Protein AF-A0AAV4FNY5-F1 (afdb_monomer)

pLDDT: mean 92.29, std 8.03, range [50.19, 98.0]

Nearest PDB structures (foldseek):
  7n94-assembly2_B  TM=7.978E-01  e=1.968E-02  Homo sapiens
  8uw3-assembly1_A  TM=6.754E-01  e=4.491E-02  Homo sapiens
  7n3y-assembly2_C  TM=6.379E-01  e=1.499E-01  Saccharomyces cerevisiae
  7n3y-assembly1_A  TM=6.254E-01  e=2.337E-01  Saccharomyces cerevisiae

Solvent-accessible surface area (backbone atoms only — not comparable to full-atom values): 6650 Å² total; per-residue (Å²): 129,67,91,32,57,35,93,44,60,80,88,78,80,50,74,69,49,50,52,50,50,54,50,26,58,78,66,48,23,23,43,47,50,13,65,43,87,70,63,73,77,32,58,35,24,33,45,44,84,91,75,77,46,72,41,67,81,73,80,55,72,40,52,48,96,48,65,84,26,63,78,47,44,36,23,36,77,86,54,89,68,95,54,59,53,30,53,72,46,73,44,68,60,82,86,82,79,85,78,76,80,77,76,79,82,80,130

Organism: NCBI:txid1093978

Structure (mmCIF, N/CA/C/O backbone):
data_AF-A0AAV4FNY5-F1
#
_entry.id   AF-A0AAV4FNY5-F1
#
loop_
_atom_site.group_PDB
_atom_site.id
_atom_site.type_symbol
_atom_site.label_atom_id
_atom_site.label_alt_id
_atom_site.label_comp_id
_atom_site.label_asym_id
_atom_site.label_entity_id
_atom_site.label_seq_id
_atom_site.pdbx_PDB_ins_code
_atom_site.Cartn_x
_atom_site.Cartn_y
_atom_site.Cartn_z
_atom_site.occupancy
_atom_site.B_iso_or_equiv
_atom_site.auth_seq_id
_atom_site.auth_comp_id
_atom_site.auth_asym_id
_atom_site.auth_atom_id
_atom_site.pdbx_PDB_model_num
ATOM 1 N N . MET A 1 1 ? 9.393 11.815 10.457 1.00 50.19 1 MET A N 1
ATOM 2 C CA . MET A 1 1 ? 9.262 10.382 10.120 1.00 50.19 1 MET A CA 1
ATOM 3 C C . MET A 1 1 ? 7.854 10.213 9.583 1.00 50.19 1 MET A C 1
ATOM 5 O O . MET A 1 1 ? 6.934 10.592 10.298 1.00 50.19 1 MET A O 1
ATOM 9 N N . ASP A 1 2 ? 7.688 9.784 8.331 1.00 65.12 2 ASP A N 1
ATOM 10 C CA . ASP A 1 2 ? 6.364 9.691 7.701 1.00 65.12 2 ASP A CA 1
ATOM 11 C C . ASP A 1 2 ? 5.532 8.611 8.378 1.00 65.12 2 ASP A C 1
ATOM 13 O O . ASP A 1 2 ? 5.751 7.422 8.174 1.00 65.12 2 ASP A O 1
ATOM 17 N N . ASP A 1 3 ? 4.557 9.014 9.184 1.00 88.69 3 ASP A N 1
ATOM 18 C CA . ASP A 1 3 ? 3.706 8.089 9.933 1.00 88.69 3 ASP A CA 1
ATOM 19 C C . ASP A 1 3 ? 2.615 7.423 9.075 1.00 88.69 3 ASP A C 1
ATOM 21 O O . ASP A 1 3 ? 1.825 6.620 9.581 1.00 88.69 3 ASP A O 1
ATOM 25 N N . VAL A 1 4 ? 2.607 7.717 7.771 1.00 95.69 4 VAL A N 1
ATOM 26 C CA . VAL A 1 4 ? 1.738 7.104 6.759 1.00 95.69 4 VAL A CA 1
ATOM 27 C C . VAL A 1 4 ? 2.432 5.998 5.960 1.00 95.69 4 VAL A C 1
ATOM 29 O O . VAL A 1 4 ? 1.755 5.100 5.452 1.00 95.69 4 VAL A O 1
ATOM 32 N N . VAL A 1 5 ? 3.769 6.002 5.886 1.00 96.00 5 VAL A N 1
ATOM 33 C CA . VAL A 1 5 ? 4.560 5.010 5.143 1.00 96.00 5 VAL A CA 1
ATOM 34 C C . VAL A 1 5 ? 5.253 4.067 6.119 1.00 96.00 5 VAL A C 1
ATOM 36 O O . VAL A 1 5 ? 6.036 4.492 6.961 1.00 96.00 5 VAL A O 1
ATOM 39 N N . GLY A 1 6 ? 4.996 2.767 5.990 1.00 94.88 6 GLY A N 1
ATOM 40 C CA . GLY A 1 6 ? 5.689 1.767 6.800 1.00 94.88 6 GLY A CA 1
ATOM 41 C C . GLY A 1 6 ? 7.145 1.528 6.359 1.00 94.88 6 GLY A C 1
ATOM 42 O O . GLY A 1 6 ? 7.527 1.874 5.236 1.00 94.88 6 GLY A O 1
ATOM 43 N N . PRO A 1 7 ? 7.967 0.895 7.213 1.00 95.06 7 PRO A N 1
ATOM 44 C CA . PRO A 1 7 ? 9.404 0.726 6.979 1.00 95.06 7 PRO A CA 1
ATOM 45 C C . PRO A 1 7 ? 9.750 -0.362 5.947 1.00 95.06 7 PRO A C 1
ATOM 47 O O . PRO A 1 7 ? 10.910 -0.509 5.576 1.00 95.06 7 PRO A O 1
ATOM 50 N N . HIS A 1 8 ? 8.770 -1.131 5.466 1.00 95.56 8 HIS A N 1
ATOM 51 C CA . HIS A 1 8 ? 8.982 -2.309 4.622 1.00 95.56 8 HIS A CA 1
ATOM 52 C C . HIS A 1 8 ? 8.572 -2.097 3.156 1.00 95.56 8 HIS A C 1
ATOM 54 O O . HIS A 1 8 ? 8.268 -3.073 2.465 1.00 95.56 8 HIS A O 1
ATOM 60 N N . GLY A 1 9 ? 8.553 -0.854 2.666 1.00 92.19 9 GLY A N 1
ATOM 61 C CA . GLY A 1 9 ? 8.301 -0.552 1.249 1.00 92.19 9 GLY A CA 1
ATOM 62 C C . GLY A 1 9 ? 9.265 -1.263 0.284 1.00 92.19 9 GLY A C 1
ATOM 63 O O . GLY A 1 9 ? 10.291 -1.811 0.692 1.00 92.19 9 GLY A O 1
ATOM 64 N N . LEU A 1 10 ? 8.921 -1.288 -1.007 1.00 94.25 10 LEU A N 1
ATOM 65 C CA . LEU A 1 10 ? 9.747 -1.889 -2.057 1.00 94.25 10 LEU A CA 1
ATOM 66 C C . LEU A 1 10 ? 10.416 -0.810 -2.920 1.00 94.25 10 LEU A C 1
ATOM 68 O O . LEU A 1 10 ? 9.739 0.074 -3.436 1.00 94.25 10 LEU A O 1
ATOM 72 N N . GLY A 1 11 ? 11.725 -0.943 -3.144 1.00 91.50 11 GLY A N 1
ATOM 73 C CA . GLY A 1 11 ? 12.462 -0.108 -4.095 1.00 91.50 11 GLY A CA 1
ATOM 74 C C . GLY A 1 11 ? 12.577 1.361 -3.681 1.00 91.50 11 GLY A C 1
ATOM 75 O O . GLY A 1 11 ? 12.537 1.701 -2.498 1.00 91.50 11 GLY A O 1
ATOM 76 N N . GLN A 1 12 ? 12.765 2.228 -4.677 1.00 92.00 12 GLN A N 1
ATOM 77 C CA . GLN A 1 12 ? 12.883 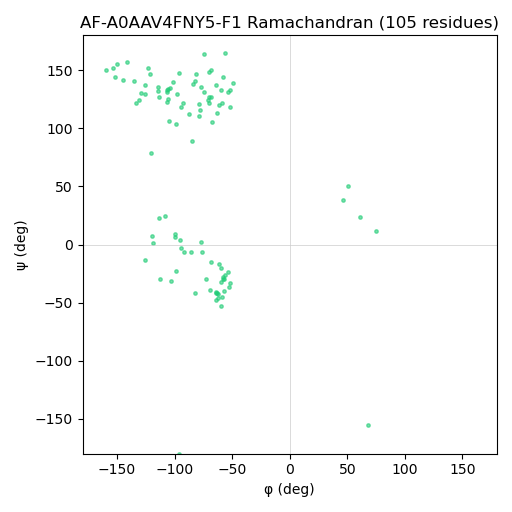3.673 -4.492 1.00 92.00 12 GLN A CA 1
ATOM 78 C C . GLN A 1 12 ? 11.566 4.365 -4.850 1.00 92.00 12 GLN A C 1
ATOM 80 O O . GLN A 1 12 ? 10.908 4.009 -5.828 1.00 92.00 12 GLN A O 1
ATOM 85 N N . LYS A 1 13 ? 11.189 5.373 -4.058 1.00 92.44 13 LYS A N 1
ATOM 86 C CA . LYS A 1 13 ? 10.046 6.234 -4.375 1.00 92.44 13 LYS A CA 1
ATOM 87 C C . LYS A 1 13 ? 10.448 7.182 -5.502 1.00 92.44 13 LYS A C 1
ATOM 89 O O . LYS A 1 13 ? 11.499 7.803 -5.422 1.00 92.44 13 LYS A O 1
ATOM 9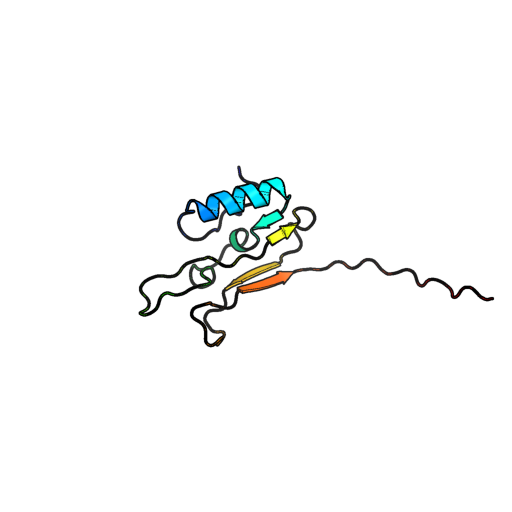4 N N . ASN A 1 14 ? 9.609 7.285 -6.527 1.00 94.56 14 ASN A N 1
ATOM 95 C CA . ASN A 1 14 ? 9.713 8.330 -7.544 1.00 94.56 14 ASN A CA 1
ATOM 96 C C . ASN A 1 14 ? 8.769 9.497 -7.203 1.00 94.56 14 ASN A C 1
ATOM 98 O O . ASN A 1 14 ? 8.003 9.423 -6.244 1.00 94.56 14 ASN A O 1
ATOM 102 N N . GLU A 1 15 ? 8.756 10.525 -8.045 1.00 97.69 15 GLU A N 1
ATOM 103 C CA . GLU A 1 15 ? 7.909 11.720 -7.907 1.00 97.69 15 GLU A CA 1
ATOM 104 C C . GLU A 1 15 ? 6.404 11.397 -7.738 1.00 97.69 15 GLU A C 1
ATOM 106 O O . GLU A 1 15 ? 5.686 12.042 -6.975 1.00 97.69 15 GLU A O 1
ATOM 111 N N . ARG A 1 16 ? 5.894 10.353 -8.414 1.00 96.31 16 ARG A N 1
ATOM 112 C CA . ARG A 1 16 ? 4.499 9.893 -8.242 1.00 96.31 16 ARG A CA 1
ATOM 113 C C . ARG A 1 16 ? 4.283 9.272 -6.863 1.00 96.31 16 ARG A C 1
ATOM 115 O O . ARG A 1 16 ? 3.238 9.487 -6.255 1.00 96.31 16 ARG A O 1
ATOM 122 N N . GLY A 1 17 ? 5.267 8.517 -6.380 1.00 95.62 17 GLY A N 1
ATOM 123 C CA . GLY A 1 17 ? 5.288 7.973 -5.028 1.00 95.62 17 GLY A CA 1
ATOM 124 C C . GLY A 1 17 ? 5.326 9.070 -3.966 1.00 95.62 17 GLY A C 1
ATOM 125 O O . GLY A 1 17 ? 4.589 8.983 -2.992 1.00 95.62 17 GLY A O 1
ATOM 126 N N . GLU A 1 18 ? 6.113 10.126 -4.168 1.00 96.50 18 GLU A N 1
ATOM 127 C CA . GLU A 1 18 ? 6.153 11.291 -3.271 1.00 96.50 18 GLU A CA 1
ATOM 128 C C . GLU A 1 18 ? 4.797 11.999 -3.211 1.00 96.50 18 GLU A C 1
ATOM 130 O O . GLU A 1 18 ? 4.262 12.197 -2.121 1.00 96.50 18 GLU A O 1
ATOM 135 N N . ARG A 1 19 ? 4.159 12.243 -4.364 1.00 97.50 19 ARG A N 1
ATOM 136 C CA . ARG A 1 19 ? 2.789 12.779 -4.408 1.00 97.50 19 ARG A CA 1
ATOM 137 C C . ARG A 1 19 ? 1.776 11.909 -3.668 1.00 97.50 19 ARG A C 1
ATOM 139 O O . ARG A 1 19 ? 0.887 12.443 -3.006 1.00 97.50 19 ARG A O 1
ATOM 146 N N . LEU A 1 20 ? 1.887 10.583 -3.774 1.00 96.75 20 LEU A N 1
ATOM 147 C CA . LEU A 1 20 ? 1.022 9.669 -3.028 1.00 96.75 20 LEU A CA 1
ATOM 148 C C . LEU A 1 20 ? 1.244 9.804 -1.516 1.00 96.75 20 LEU A C 1
ATOM 150 O O . LEU A 1 20 ? 0.272 9.800 -0.765 1.00 96.75 20 LEU A O 1
ATOM 154 N N . VAL A 1 21 ? 2.494 9.949 -1.068 1.00 96.81 21 VAL A N 1
ATOM 155 C CA . VAL A 1 21 ? 2.820 10.161 0.351 1.00 96.81 21 VAL A CA 1
ATOM 156 C C . VAL A 1 21 ? 2.255 11.488 0.847 1.00 96.81 21 VAL A C 1
ATOM 158 O O . VAL A 1 21 ? 1.574 11.496 1.869 1.00 96.81 21 VAL A O 1
ATOM 161 N N . GLU A 1 22 ? 2.448 12.582 0.109 1.00 97.50 22 GLU A N 1
ATOM 162 C CA . GLU A 1 22 ? 1.871 13.884 0.461 1.00 97.50 22 GLU A CA 1
ATOM 163 C C . GLU A 1 22 ? 0.343 13.831 0.546 1.00 97.50 22 GLU A C 1
ATOM 165 O O . GLU A 1 22 ? -0.263 14.348 1.487 1.00 97.50 22 GLU A O 1
ATOM 170 N N . TRP A 1 23 ? -0.304 13.187 -0.429 1.00 97.75 23 TRP A N 1
ATOM 171 C CA . TRP A 1 23 ? -1.750 12.997 -0.408 1.00 97.75 23 TRP A CA 1
ATOM 172 C C . TRP A 1 23 ? -2.180 12.156 0.800 1.00 97.75 23 TRP A C 1
ATOM 174 O O . TRP A 1 23 ? -3.152 12.506 1.470 1.00 97.75 23 TRP A O 1
ATOM 184 N N . ALA A 1 24 ? -1.446 11.088 1.118 1.00 97.69 24 ALA A N 1
ATOM 185 C CA . ALA A 1 24 ? -1.742 10.210 2.244 1.00 97.69 24 ALA A CA 1
ATOM 186 C C . ALA A 1 24 ? -1.620 10.929 3.596 1.00 97.69 24 ALA A C 1
ATOM 188 O O . ALA A 1 24 ? -2.493 10.768 4.450 1.00 97.69 24 ALA A O 1
ATOM 189 N N . GLN A 1 25 ? -0.591 11.767 3.758 1.00 97.19 25 GLN A N 1
ATOM 190 C CA . GLN A 1 25 ? -0.426 12.649 4.915 1.00 97.19 25 GLN A CA 1
ATOM 191 C C . GLN A 1 25 ? -1.614 13.608 5.040 1.00 97.19 25 GLN A C 1
ATOM 193 O O . GLN A 1 25 ? -2.275 13.624 6.072 1.00 97.19 25 GLN A O 1
ATOM 198 N N . ARG A 1 26 ? -1.947 14.348 3.971 1.00 97.50 26 ARG A N 1
ATOM 199 C CA . ARG A 1 26 ? -3.054 15.326 3.978 1.00 97.50 26 ARG A CA 1
ATOM 200 C C . ARG A 1 26 ? -4.415 14.696 4.288 1.00 97.50 26 ARG A C 1
ATOM 202 O O . ARG A 1 26 ? -5.268 15.358 4.869 1.00 97.50 26 ARG A O 1
ATOM 209 N N . ASN A 1 27 ? -4.629 13.443 3.891 1.00 97.81 27 ASN A N 1
ATOM 210 C CA . ASN A 1 27 ? -5.904 12.739 4.061 1.00 97.81 27 ASN A CA 1
ATOM 211 C C . ASN A 1 27 ? -5.928 11.791 5.270 1.00 97.81 27 ASN A C 1
ATOM 213 O O . ASN A 1 27 ? -6.900 11.054 5.441 1.00 97.81 27 ASN A O 1
ATOM 217 N N . GLU A 1 28 ? -4.884 11.788 6.105 1.00 97.56 28 GLU A N 1
ATOM 218 C CA . GLU A 1 28 ? -4.773 10.918 7.280 1.00 97.56 28 GLU A CA 1
ATOM 219 C C . GLU A 1 28 ? -5.053 9.437 6.944 1.00 97.56 28 GLU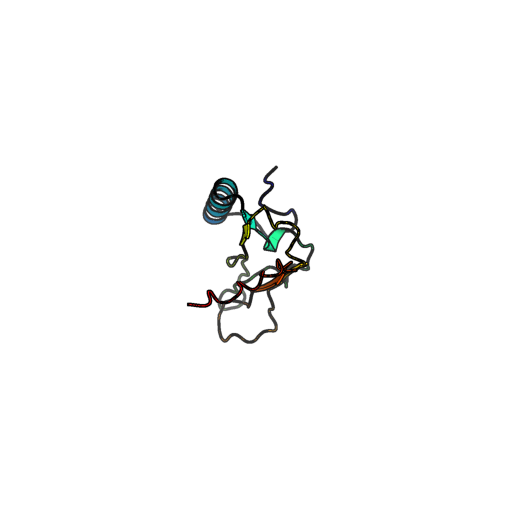 A C 1
ATOM 221 O O . GLU A 1 28 ? -5.855 8.754 7.597 1.00 97.56 28 GLU A O 1
ATOM 226 N N . VAL A 1 29 ? -4.388 8.918 5.907 1.00 98.00 29 VAL A N 1
ATOM 227 C CA . VAL A 1 29 ? -4.412 7.497 5.527 1.00 98.00 29 VAL A CA 1
ATOM 228 C C . VAL A 1 29 ? -3.004 6.910 5.542 1.00 98.00 29 VAL A C 1
ATOM 230 O O . VAL A 1 29 ? -2.034 7.582 5.226 1.00 98.00 29 VAL A O 1
ATOM 233 N N . ILE A 1 30 ? -2.884 5.633 5.890 1.00 97.81 30 ILE A N 1
ATOM 234 C CA . ILE A 1 30 ? -1.636 4.875 5.822 1.00 97.81 30 ILE A CA 1
ATOM 235 C C . ILE A 1 30 ? -1.566 4.075 4.518 1.00 97.81 30 ILE A C 1
ATOM 237 O O . ILE A 1 30 ? -2.580 3.556 4.043 1.00 97.81 30 ILE A O 1
ATOM 241 N N . ILE A 1 31 ? -0.357 3.902 3.984 1.00 97.50 31 ILE A N 1
ATOM 242 C CA . ILE A 1 31 ? -0.059 3.006 2.862 1.00 97.50 31 ILE A CA 1
ATOM 243 C C . ILE A 1 31 ? 0.174 1.600 3.424 1.00 97.50 31 ILE A C 1
ATOM 245 O O . ILE A 1 31 ? 1.298 1.240 3.780 1.00 97.50 31 ILE A O 1
ATOM 249 N N . ALA A 1 32 ? -0.894 0.806 3.548 1.00 97.44 32 ALA A N 1
ATOM 250 C CA . ALA A 1 32 ? -0.896 -0.458 4.294 1.00 97.44 32 ALA A CA 1
ATOM 251 C C . ALA A 1 32 ? 0.139 -1.476 3.782 1.00 97.44 32 ALA A C 1
ATOM 253 O O . ALA A 1 32 ? 0.671 -2.261 4.565 1.00 97.44 32 ALA A O 1
ATOM 254 N N . ASN A 1 33 ? 0.461 -1.436 2.487 1.00 96.19 33 ASN A N 1
ATOM 255 C CA . ASN A 1 33 ? 1.435 -2.318 1.839 1.00 96.19 33 ASN A CA 1
ATOM 256 C C . ASN A 1 33 ? 2.831 -2.268 2.479 1.00 96.19 33 ASN A C 1
ATOM 258 O O . ASN A 1 33 ? 3.548 -3.264 2.458 1.00 96.19 33 ASN A O 1
ATOM 262 N N . ASN A 1 34 ? 3.215 -1.130 3.061 1.00 95.62 34 ASN A N 1
ATOM 263 C CA . ASN A 1 34 ? 4.587 -0.901 3.514 1.00 95.62 34 ASN A CA 1
ATOM 264 C C . ASN A 1 34 ? 4.787 -1.247 4.999 1.00 95.62 34 ASN A C 1
ATOM 266 O O . ASN A 1 34 ? 5.903 -1.151 5.505 1.00 95.62 34 ASN A O 1
ATOM 270 N N . TRP A 1 35 ? 3.725 -1.636 5.712 1.00 96.62 35 TRP A N 1
ATOM 271 C CA . TRP A 1 35 ? 3.753 -1.890 7.160 1.00 96.62 35 TRP A CA 1
ATOM 272 C C . TRP A 1 35 ? 4.039 -3.343 7.541 1.00 96.62 35 TRP A C 1
ATOM 274 O O . TRP A 1 35 ? 4.223 -3.630 8.719 1.00 96.62 35 TRP A O 1
ATOM 284 N N . PHE A 1 36 ? 4.103 -4.253 6.568 1.00 96.38 36 PHE A N 1
ATOM 285 C CA . PHE A 1 36 ? 4.335 -5.673 6.814 1.00 96.38 36 PHE A CA 1
ATOM 286 C C . PHE A 1 36 ? 5.684 -6.107 6.251 1.00 96.38 36 PHE A C 1
ATOM 288 O O . PHE A 1 36 ? 5.968 -5.922 5.065 1.00 96.38 36 PHE A O 1
ATOM 295 N N . GLU A 1 37 ? 6.503 -6.732 7.091 1.00 96.88 37 GLU A N 1
ATOM 296 C CA . GLU A 1 37 ? 7.720 -7.384 6.632 1.00 96.88 37 GLU A CA 1
ATOM 297 C C . GLU A 1 37 ? 7.370 -8.632 5.820 1.00 96.88 37 GLU A C 1
ATOM 299 O O . GLU A 1 37 ? 6.664 -9.530 6.282 1.00 96.88 37 GLU A O 1
ATOM 304 N N . GLN A 1 38 ? 7.821 -8.661 4.566 1.00 96.06 38 GLN A N 1
ATOM 305 C CA . GLN A 1 38 ? 7.498 -9.713 3.609 1.00 96.06 38 GLN A CA 1
ATOM 306 C C . GLN A 1 38 ? 8.634 -9.903 2.603 1.00 96.06 38 GLN A C 1
ATOM 308 O O . GLN A 1 38 ? 9.355 -8.943 2.303 1.00 96.06 38 GLN A O 1
ATOM 313 N N . PRO A 1 39 ? 8.749 -11.099 1.998 1.00 95.88 39 PRO A N 1
ATOM 314 C CA . PRO A 1 39 ? 9.650 -11.314 0.876 1.00 95.88 39 PRO A CA 1
ATOM 315 C C . PRO A 1 39 ? 9.326 -10.367 -0.295 1.00 95.88 39 PRO A C 1
ATOM 317 O O . PRO A 1 39 ? 8.144 -10.152 -0.580 1.00 95.88 39 PRO A O 1
ATOM 320 N N . PRO A 1 4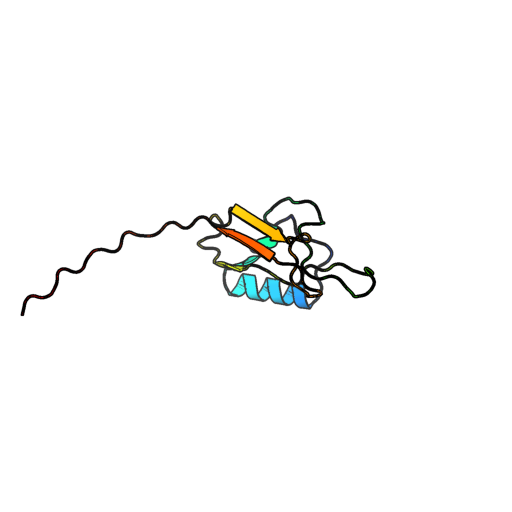0 ? 10.327 -9.870 -1.051 1.00 94.00 40 PRO A N 1
ATOM 321 C CA . PRO A 1 40 ? 10.107 -8.961 -2.182 1.00 94.00 40 PRO A CA 1
ATOM 322 C C . PRO A 1 40 ? 9.078 -9.462 -3.201 1.00 94.00 40 PRO A C 1
ATOM 324 O O . PRO A 1 40 ? 8.311 -8.673 -3.747 1.00 94.00 40 PRO A O 1
ATOM 327 N N . ARG A 1 41 ? 8.993 -10.787 -3.404 1.00 93.75 41 ARG A N 1
ATOM 328 C CA . ARG A 1 41 ? 8.020 -11.405 -4.318 1.00 93.75 41 ARG A CA 1
ATOM 329 C C . ARG A 1 41 ? 6.551 -11.132 -3.972 1.00 93.75 41 ARG A C 1
ATOM 331 O O . ARG A 1 41 ? 5.703 -11.312 -4.826 1.00 93.75 41 ARG A O 1
ATOM 338 N N . MET A 1 42 ? 6.254 -10.749 -2.733 1.00 96.81 42 MET A N 1
ATOM 339 C CA . MET A 1 42 ? 4.899 -10.455 -2.257 1.00 96.81 42 MET A CA 1
ATOM 340 C C . MET A 1 42 ? 4.598 -8.950 -2.217 1.00 96.81 42 MET A C 1
ATOM 342 O O . MET A 1 42 ? 3.572 -8.560 -1.670 1.00 96.81 42 MET A O 1
ATOM 346 N N . LYS A 1 43 ? 5.470 -8.093 -2.763 1.00 96.56 43 LYS A N 1
ATOM 347 C CA . LYS A 1 43 ? 5.317 -6.630 -2.678 1.00 96.56 43 LYS A CA 1
ATOM 348 C C . LYS A 1 43 ? 5.027 -5.944 -4.012 1.00 96.56 43 LYS A C 1
ATOM 350 O O . LYS A 1 43 ? 4.385 -4.897 -4.002 1.00 96.56 43 LYS A O 1
ATOM 355 N N . TRP A 1 44 ? 5.501 -6.492 -5.129 1.00 95.88 44 TRP A N 1
ATOM 356 C CA . TRP A 1 44 ? 5.269 -5.921 -6.458 1.00 95.88 44 TRP A CA 1
ATOM 357 C C . TRP A 1 44 ? 3.897 -6.331 -6.992 1.00 95.88 44 TRP A C 1
ATOM 359 O O . TRP A 1 44 ? 3.466 -7.465 -6.806 1.00 95.88 44 TRP A O 1
ATOM 369 N N . THR A 1 45 ? 3.221 -5.396 -7.647 1.00 96.50 45 THR A N 1
ATOM 370 C CA . THR A 1 45 ? 1.853 -5.553 -8.160 1.00 96.50 45 THR A CA 1
ATOM 371 C C . THR A 1 45 ? 1.791 -5.413 -9.675 1.00 96.50 45 THR A C 1
ATOM 373 O O . THR A 1 45 ? 0.723 -5.522 -10.253 1.00 96.50 45 THR A O 1
ATOM 376 N N . TRP A 1 46 ? 2.931 -5.197 -10.328 1.00 95.44 46 TRP A N 1
ATOM 377 C CA . TRP A 1 46 ? 3.027 -5.080 -11.775 1.00 95.44 46 TRP A CA 1
ATOM 378 C C . TRP A 1 46 ? 4.337 -5.672 -12.281 1.00 95.44 46 TRP A C 1
ATOM 380 O O . TRP A 1 46 ? 5.387 -5.509 -11.642 1.00 95.44 46 TRP A O 1
ATOM 390 N N . LYS A 1 47 ? 4.276 -6.346 -13.430 1.00 92.81 47 LYS A N 1
ATOM 391 C CA . LYS A 1 47 ? 5.412 -6.968 -14.111 1.00 92.81 47 LYS A CA 1
ATOM 392 C C . LYS A 1 47 ? 5.487 -6.467 -15.551 1.00 92.81 47 LYS A C 1
ATOM 394 O O . LYS A 1 47 ? 4.515 -6.576 -16.289 1.00 92.81 47 LYS A O 1
ATOM 399 N N . SER A 1 48 ? 6.656 -5.999 -15.986 1.00 91.75 48 SER A N 1
ATOM 400 C CA . SER A 1 48 ? 6.820 -5.606 -17.387 1.00 91.75 48 SER A CA 1
ATOM 401 C C . SER A 1 48 ? 6.774 -6.819 -18.324 1.00 91.75 48 SER A C 1
ATOM 403 O O . SER A 1 48 ? 7.253 -7.903 -17.955 1.00 91.75 48 SER A O 1
ATOM 405 N N . PRO A 1 49 ? 6.309 -6.641 -19.574 1.00 86.19 49 PRO A N 1
ATOM 406 C CA . PRO A 1 49 ? 6.508 -7.631 -20.626 1.00 86.19 49 PRO A CA 1
ATOM 407 C C . PRO A 1 49 ? 7.984 -8.055 -20.700 1.00 86.19 49 PRO A C 1
ATOM 409 O O . PRO A 1 49 ? 8.884 -7.232 -20.520 1.00 86.19 49 PRO A O 1
ATOM 412 N N . GLY A 1 50 ? 8.241 -9.351 -20.893 1.00 83.81 50 GLY A N 1
ATOM 413 C CA . GLY A 1 50 ? 9.606 -9.892 -20.959 1.00 83.81 50 GLY A CA 1
ATOM 414 C C . GLY A 1 50 ? 10.358 -10.013 -19.621 1.00 83.81 50 GLY A C 1
ATOM 415 O O . GLY A 1 50 ? 11.554 -10.264 -19.641 1.00 83.81 50 GLY A O 1
ATOM 416 N N . ASP A 1 51 ? 9.690 -9.851 -18.468 1.00 74.69 51 ASP A N 1
ATOM 417 C CA . ASP A 1 51 ? 10.270 -10.004 -17.109 1.00 74.69 51 ASP A CA 1
ATOM 418 C C . ASP A 1 51 ? 11.427 -9.043 -16.769 1.00 74.69 51 ASP A C 1
ATOM 420 O O . ASP A 1 51 ? 12.230 -9.314 -15.880 1.00 74.69 51 ASP A O 1
ATOM 424 N N . GLY A 1 52 ? 11.505 -7.897 -17.451 1.00 82.56 52 GLY A N 1
ATOM 425 C CA . GLY A 1 52 ? 12.570 -6.911 -17.235 1.00 82.56 52 GLY A CA 1
ATOM 426 C C . GLY A 1 52 ? 12.462 -6.124 -15.923 1.00 82.56 52 GLY A C 1
ATOM 427 O O . GLY A 1 52 ? 13.476 -5.700 -15.373 1.00 82.56 52 GLY A O 1
ATOM 428 N N . SER A 1 53 ? 11.251 -5.905 -15.400 1.00 90.06 53 SER A N 1
ATOM 429 C 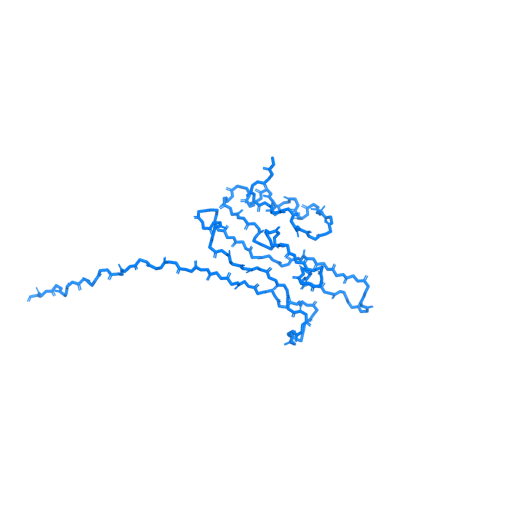CA . SER A 1 53 ? 11.042 -5.110 -14.184 1.00 90.06 53 SER A CA 1
ATOM 430 C C . SER A 1 53 ? 9.778 -5.504 -13.424 1.00 90.06 53 SER A C 1
ATOM 432 O O . SER A 1 53 ? 8.801 -5.995 -13.994 1.00 90.06 53 SER A O 1
ATOM 434 N N . ARG A 1 54 ? 9.810 -5.288 -12.105 1.00 93.56 54 ARG A N 1
ATOM 435 C CA . ARG A 1 54 ? 8.698 -5.543 -11.186 1.00 93.56 54 ARG A CA 1
ATOM 436 C C . ARG A 1 54 ? 8.534 -4.345 -10.269 1.00 93.56 54 ARG A C 1
ATOM 438 O O . ARG A 1 54 ? 9.471 -3.994 -9.555 1.00 93.56 54 ARG A O 1
ATOM 445 N N . ASN A 1 55 ? 7.352 -3.743 -10.284 1.00 94.12 55 ASN A N 1
ATOM 446 C CA . ASN A 1 55 ? 7.079 -2.494 -9.579 1.00 94.12 55 ASN A CA 1
ATOM 447 C C . ASN A 1 55 ? 5.916 -2.661 -8.600 1.00 94.12 55 ASN A C 1
ATOM 449 O O . ASN A 1 55 ? 5.024 -3.487 -8.793 1.00 94.12 55 ASN A O 1
ATOM 453 N N . GLN A 1 56 ? 5.926 -1.861 -7.538 1.00 95.75 56 GLN A N 1
ATOM 454 C CA . GLN A 1 56 ? 4.791 -1.706 -6.635 1.00 95.75 56 GLN A CA 1
ATOM 455 C C . GLN A 1 56 ? 4.049 -0.427 -7.029 1.00 95.75 56 GLN A C 1
ATOM 457 O O . GLN A 1 56 ? 4.544 0.668 -6.768 1.00 95.75 56 GLN A O 1
ATOM 462 N N . ILE A 1 57 ? 2.907 -0.571 -7.703 1.00 95.69 57 ILE A N 1
ATOM 463 C CA . ILE A 1 57 ? 2.126 0.570 -8.216 1.00 95.69 57 ILE A CA 1
ATOM 464 C C . ILE A 1 57 ? 0.665 0.559 -7.762 1.00 95.69 57 ILE A C 1
ATOM 466 O O . ILE A 1 57 ? 0.003 1.589 -7.835 1.00 95.69 57 ILE A O 1
ATOM 470 N N . ASP A 1 58 ? 0.197 -0.563 -7.219 1.00 96.38 58 ASP A N 1
ATOM 471 C CA . ASP A 1 58 ? -1.124 -0.705 -6.622 1.00 96.38 58 ASP A CA 1
ATOM 472 C C . ASP A 1 58 ? -0.991 -0.712 -5.095 1.00 96.38 58 ASP A C 1
ATOM 474 O O . ASP A 1 58 ? -0.120 -1.380 -4.523 1.00 96.38 58 ASP A O 1
ATOM 478 N N . PHE A 1 59 ? -1.859 0.036 -4.412 1.00 97.00 59 PHE A N 1
ATOM 479 C CA . PHE A 1 59 ? -1.769 0.252 -2.969 1.00 97.00 59 PHE A CA 1
ATOM 480 C C . PHE A 1 59 ? -3.127 0.108 -2.289 1.00 97.00 59 PHE A C 1
ATOM 482 O O . PHE A 1 59 ? -4.142 0.596 -2.778 1.00 97.00 59 PHE A O 1
ATOM 489 N N . ILE A 1 60 ? -3.130 -0.507 -1.106 1.00 98.00 60 ILE A N 1
ATOM 490 C CA . ILE A 1 60 ? -4.263 -0.473 -0.183 1.00 98.00 60 ILE A CA 1
ATOM 491 C C . ILE A 1 60 ? -4.024 0.670 0.800 1.00 98.00 60 ILE A C 1
ATOM 493 O O . ILE A 1 60 ? -3.055 0.656 1.565 1.00 98.00 60 ILE A O 1
ATOM 497 N N . LEU A 1 61 ? -4.922 1.653 0.790 1.00 97.94 61 LEU A N 1
ATOM 498 C CA . LEU A 1 61 ? -4.872 2.813 1.676 1.00 97.94 61 LEU A CA 1
ATOM 499 C C . LEU A 1 61 ? -5.932 2.676 2.766 1.00 97.94 61 LEU A C 1
ATOM 501 O O . LEU A 1 61 ? -7.078 2.321 2.495 1.00 97.94 61 LEU A O 1
ATOM 505 N N . ILE A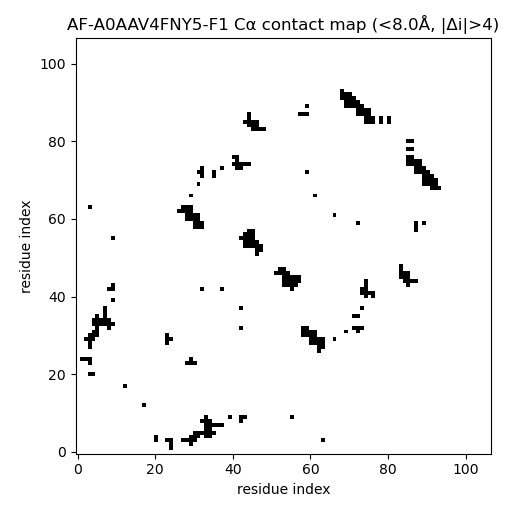 1 62 ? -5.547 2.932 4.014 1.00 97.06 62 ILE A N 1
ATOM 506 C CA . ILE A 1 62 ? -6.418 2.738 5.178 1.00 97.06 62 ILE A CA 1
ATOM 507 C C . ILE A 1 62 ? -6.408 4.004 6.012 1.00 97.06 62 ILE A C 1
ATOM 509 O O . ILE A 1 62 ? -5.344 4.493 6.364 1.00 97.06 62 ILE A O 1
ATOM 513 N N . SER A 1 63 ? -7.582 4.517 6.383 1.00 96.75 63 SER A N 1
ATOM 514 C CA . SER A 1 63 ? -7.661 5.648 7.314 1.00 96.75 63 SER A CA 1
ATOM 515 C C . SER A 1 63 ? -6.846 5.367 8.574 1.00 96.75 63 SER A C 1
ATOM 517 O O . SER A 1 63 ? -6.974 4.306 9.189 1.00 96.75 63 SER A O 1
ATOM 519 N N . LYS A 1 64 ? -6.035 6.338 8.985 1.00 96.00 64 LYS A N 1
ATOM 520 C CA . LYS A 1 64 ? -5.123 6.251 10.126 1.00 96.00 64 LYS A CA 1
ATOM 521 C C . LYS A 1 64 ? -5.843 5.922 11.430 1.00 96.00 64 LYS A C 1
ATOM 523 O O . LYS A 1 64 ? -5.291 5.206 12.263 1.00 96.00 64 LYS A O 1
ATOM 528 N N . ARG A 1 65 ? -7.122 6.306 11.560 1.00 95.19 65 ARG A N 1
ATOM 529 C CA . ARG A 1 65 ? -8.002 5.887 12.672 1.00 95.19 65 ARG A CA 1
ATOM 530 C C . ARG A 1 65 ? -8.113 4.362 12.817 1.00 95.19 65 ARG A C 1
ATOM 532 O O . ARG A 1 65 ? -8.372 3.855 13.901 1.00 95.19 65 ARG A O 1
ATOM 539 N N . PHE A 1 66 ? -7.906 3.627 11.726 1.00 95.50 66 PHE A N 1
ATOM 540 C CA . PHE A 1 66 ? -7.943 2.169 11.648 1.00 95.50 66 PHE A CA 1
ATOM 541 C C . PHE A 1 66 ? -6.573 1.559 11.336 1.00 95.50 66 PHE A C 1
ATOM 543 O O . PHE A 1 66 ? -6.512 0.422 10.877 1.00 95.50 66 PHE A O 1
ATOM 550 N N . ARG A 1 67 ? -5.463 2.256 11.614 1.00 94.50 67 ARG A N 1
ATOM 551 C CA . ARG A 1 67 ? -4.099 1.772 11.319 1.00 94.50 67 ARG A CA 1
ATOM 552 C C . ARG A 1 67 ? -3.760 0.387 11.891 1.00 94.50 67 ARG A C 1
ATOM 554 O O . ARG A 1 67 ? -2.913 -0.301 11.346 1.00 94.50 67 ARG A O 1
ATOM 561 N N . ASN A 1 68 ? -4.456 -0.038 12.949 1.00 94.50 68 ASN A N 1
ATOM 562 C CA . ASN A 1 68 ? -4.280 -1.344 13.605 1.00 94.50 68 ASN A CA 1
ATOM 563 C C . ASN A 1 68 ? -5.266 -2.428 13.113 1.00 94.50 68 ASN A C 1
ATOM 565 O O . ASN A 1 68 ? -5.346 -3.518 13.692 1.00 94.50 68 ASN A O 1
ATOM 569 N N . ALA A 1 69 ? -6.094 -2.111 12.113 1.00 96.06 69 ALA A N 1
ATOM 570 C CA . ALA A 1 69 ? -7.064 -3.032 11.531 1.00 96.06 69 ALA A CA 1
ATOM 571 C C . ALA A 1 69 ? -6.453 -3.969 10.473 1.00 96.06 69 ALA A C 1
ATOM 573 O O . ALA A 1 69 ? -6.809 -5.151 10.490 1.00 96.06 69 ALA A O 1
ATOM 574 N N . PRO A 1 70 ? -5.560 -3.516 9.569 1.00 97.00 70 PRO A N 1
ATOM 575 C CA . PRO A 1 70 ? -4.894 -4.408 8.628 1.00 97.00 70 PRO A CA 1
ATOM 576 C C . PRO A 1 70 ? -4.091 -5.482 9.365 1.00 97.00 70 PRO A C 1
ATOM 578 O O . PRO A 1 70 ? -3.357 -5.192 10.303 1.00 97.00 70 PRO A O 1
ATOM 581 N N . LEU A 1 71 ? -4.249 -6.729 8.933 1.00 97.50 71 LEU A N 1
ATOM 582 C CA . LEU A 1 71 ? -3.507 -7.889 9.430 1.00 97.50 71 LEU A CA 1
ATOM 583 C C . LEU A 1 71 ? -2.411 -8.317 8.453 1.00 97.50 71 LEU A C 1
ATOM 585 O O . LEU A 1 71 ? -1.398 -8.858 8.877 1.00 97.50 71 LEU A O 1
ATOM 589 N N . ILE A 1 72 ? -2.638 -8.117 7.153 1.00 97.38 72 ILE A N 1
ATOM 590 C CA . ILE A 1 72 ? -1.637 -8.283 6.100 1.00 97.38 72 ILE A CA 1
ATOM 591 C C . ILE A 1 72 ? -2.073 -7.498 4.855 1.00 97.38 72 ILE A C 1
ATOM 593 O O . ILE A 1 72 ? -3.271 -7.371 4.595 1.00 97.38 72 ILE A O 1
ATOM 597 N N . SER A 1 73 ? -1.109 -7.018 4.077 1.00 97.56 73 SER A N 1
ATOM 598 C CA . SER A 1 73 ? -1.270 -6.584 2.684 1.00 97.56 73 SER A CA 1
ATOM 599 C C . SER A 1 73 ? -0.168 -7.257 1.872 1.00 97.56 73 SER A C 1
ATOM 601 O O . SER A 1 73 ? 0.987 -7.172 2.281 1.00 97.56 73 SER A O 1
ATOM 603 N N . LYS A 1 74 ? -0.503 -8.002 0.814 1.00 97.44 74 LYS A N 1
ATOM 604 C CA . LYS A 1 74 ? 0.471 -8.719 -0.024 1.00 97.44 74 LYS A CA 1
ATOM 605 C C . LYS A 1 74 ? -0.010 -8.902 -1.455 1.00 97.44 74 LYS A C 1
ATOM 607 O O . LYS A 1 74 ? -1.180 -9.195 -1.689 1.00 97.44 74 LYS A O 1
ATOM 612 N N . ALA A 1 75 ? 0.917 -8.821 -2.394 1.00 97.56 75 ALA A N 1
ATOM 613 C CA . ALA A 1 75 ? 0.728 -9.294 -3.752 1.00 97.56 75 ALA A CA 1
ATOM 614 C C . ALA A 1 75 ? 0.683 -10.830 -3.793 1.00 97.56 75 ALA A C 1
ATOM 616 O O . ALA A 1 75 ? 1.344 -11.518 -3.003 1.00 97.56 75 ALA A O 1
ATOM 617 N N . LEU A 1 76 ? -0.084 -11.371 -4.736 1.00 96.81 76 LEU A N 1
ATOM 618 C CA . LEU A 1 76 ? -0.272 -12.801 -4.961 1.00 96.81 76 LEU A CA 1
ATOM 619 C C . LEU A 1 76 ? 0.163 -13.184 -6.385 1.00 96.81 76 LEU A C 1
ATOM 621 O O . LEU A 1 76 ? -0.694 -13.398 -7.234 1.00 96.81 76 LEU A O 1
ATOM 625 N N . PRO A 1 77 ? 1.475 -13.334 -6.664 1.00 93.06 77 PRO A N 1
ATOM 626 C CA . PRO A 1 77 ? 1.958 -13.682 -8.008 1.00 93.06 77 PRO A CA 1
ATOM 627 C C . PRO A 1 77 ? 1.465 -15.027 -8.551 1.00 93.06 77 PRO A C 1
ATOM 629 O O . PRO A 1 77 ? 1.607 -15.293 -9.735 1.00 93.06 77 PRO A O 1
ATOM 632 N N . SER A 1 78 ? 0.956 -15.904 -7.682 1.00 92.62 78 SER A N 1
ATOM 633 C CA . SER A 1 78 ? 0.373 -17.193 -8.063 1.00 92.62 78 SER A CA 1
ATOM 634 C C . SER A 1 78 ? -1.108 -17.101 -8.436 1.00 92.62 78 SER A C 1
ATOM 636 O O . SER A 1 78 ? -1.690 -18.116 -8.800 1.00 92.62 78 SER A O 1
ATOM 638 N N . ALA A 1 79 ? -1.745 -15.940 -8.256 1.00 92.94 79 ALA A N 1
ATOM 639 C CA . ALA A 1 79 ? -3.107 -15.721 -8.713 1.00 92.94 79 ALA A CA 1
ATOM 640 C C . ALA A 1 79 ? -3.073 -15.434 -10.216 1.00 92.94 79 ALA A C 1
ATOM 642 O O . ALA A 1 79 ? -2.414 -14.489 -10.649 1.00 92.94 79 ALA A O 1
ATOM 643 N N . ASP A 1 80 ? -3.771 -16.256 -10.994 1.00 90.44 80 ASP A N 1
ATOM 644 C CA . ASP A 1 80 ? -3.939 -16.024 -12.423 1.00 90.44 80 ASP A CA 1
ATOM 645 C C . ASP A 1 80 ? -5.021 -14.957 -12.635 1.00 90.44 80 ASP A C 1
ATOM 647 O O . ASP A 1 80 ? -6.193 -15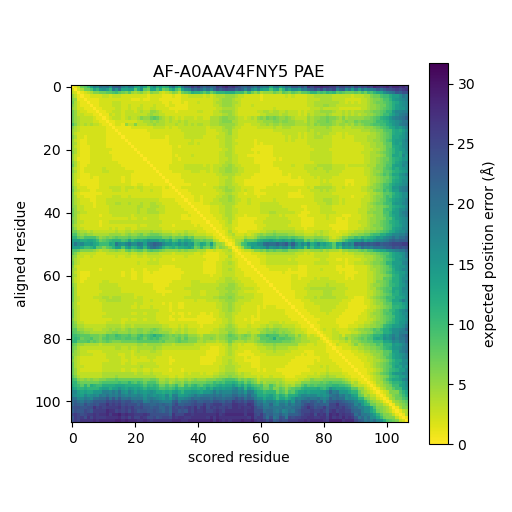.164 -12.310 1.00 90.44 80 ASP A O 1
ATOM 651 N N . CYS A 1 81 ? -4.605 -13.779 -13.099 1.00 89.38 81 CYS A N 1
ATOM 652 C CA . CYS A 1 81 ? -5.480 -12.629 -13.334 1.00 89.38 81 CYS A CA 1
ATOM 653 C C . CYS A 1 81 ? -5.491 -12.170 -14.799 1.00 89.38 81 CYS A C 1
ATOM 655 O O . CYS A 1 81 ? -6.078 -11.129 -15.079 1.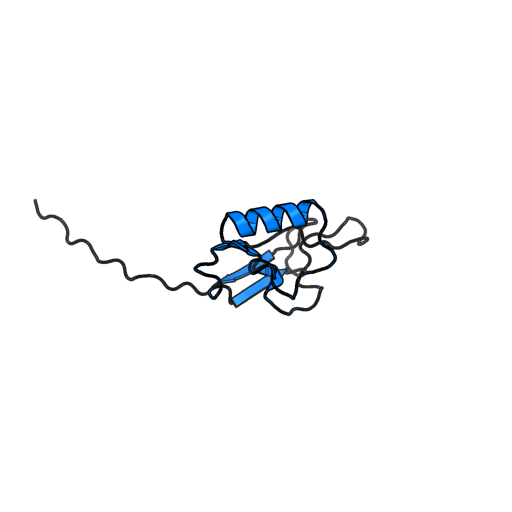00 89.38 81 CYS A O 1
ATOM 657 N N . TYR A 1 82 ? -4.850 -12.911 -15.717 1.00 90.19 82 TYR A N 1
ATOM 658 C CA . TYR A 1 82 ? -4.746 -12.558 -17.144 1.00 90.19 82 TYR A CA 1
ATOM 659 C C . TYR A 1 82 ? -4.351 -11.087 -17.399 1.00 90.19 82 TYR A C 1
ATOM 661 O O . TYR 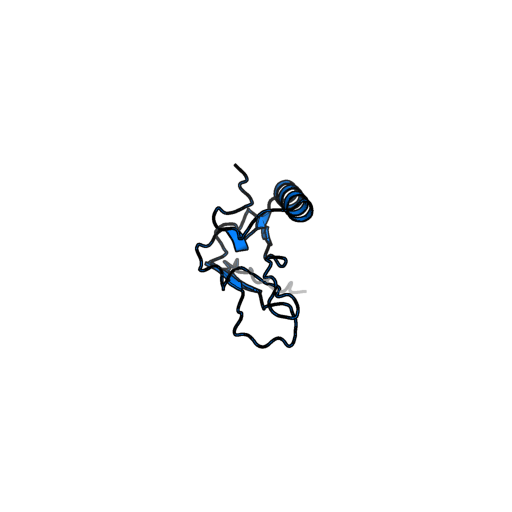A 1 82 ? -4.856 -10.437 -18.312 1.00 90.19 82 TYR A O 1
ATOM 669 N N . SER A 1 83 ? -3.450 -10.551 -16.573 1.00 91.81 83 SER A N 1
ATOM 670 C CA . SER A 1 83 ? -2.981 -9.165 -16.618 1.00 91.81 83 SER A CA 1
ATOM 671 C C . SER A 1 83 ? -1.483 -9.110 -16.310 1.00 91.81 83 SER A C 1
ATOM 673 O O . SER A 1 83 ? -0.922 -10.010 -15.685 1.00 91.81 83 SER A O 1
ATOM 675 N N . ASP A 1 84 ? -0.830 -8.044 -16.757 1.00 92.38 84 ASP A N 1
ATOM 676 C CA . ASP A 1 84 ? 0.500 -7.636 -16.305 1.00 92.38 84 ASP A CA 1
ATOM 677 C C . ASP A 1 84 ? 0.503 -7.151 -14.841 1.00 92.38 84 ASP A C 1
ATOM 679 O O . ASP A 1 84 ? 1.562 -7.091 -14.203 1.00 92.38 84 ASP A O 1
ATOM 683 N N . HIS A 1 85 ? -0.678 -6.872 -14.280 1.00 94.62 85 HIS A N 1
ATOM 684 C CA . HIS A 1 85 ? -0.884 -6.657 -12.856 1.00 94.62 85 HIS A CA 1
ATOM 685 C C . HIS A 1 85 ? -0.996 -7.970 -12.073 1.00 94.62 85 HIS A C 1
ATOM 687 O O . HIS A 1 85 ? -1.565 -8.968 -12.512 1.00 94.62 85 HIS A O 1
ATOM 693 N N . VAL A 1 86 ? -0.499 -7.925 -10.841 1.00 95.62 86 VAL A N 1
ATOM 694 C CA . VAL A 1 86 ? -0.617 -8.984 -9.844 1.00 95.62 86 VAL A CA 1
ATOM 695 C C . VAL A 1 86 ? -1.612 -8.576 -8.780 1.00 95.62 86 VAL A C 1
ATOM 697 O O . VAL A 1 86 ? -1.524 -7.493 -8.203 1.00 95.62 86 VAL A O 1
ATOM 700 N N . LEU A 1 87 ? -2.516 -9.503 -8.465 1.00 97.06 87 LEU A N 1
ATOM 701 C CA . LEU A 1 87 ? -3.525 -9.330 -7.432 1.00 97.06 87 LEU A CA 1
ATOM 702 C C . LEU A 1 87 ? -2.901 -8.887 -6.104 1.00 97.06 87 LEU A C 1
ATOM 704 O O . LEU A 1 87 ? -2.129 -9.622 -5.483 1.00 97.06 87 LEU A O 1
ATOM 708 N N . LEU A 1 88 ? -3.298 -7.707 -5.637 1.00 97.75 88 LEU A N 1
ATOM 709 C CA . LEU A 1 88 ? -2.992 -7.210 -4.304 1.00 97.75 88 LEU A CA 1
ATOM 710 C C . LEU A 1 88 ? -4.122 -7.588 -3.341 1.00 97.75 88 LEU A C 1
ATOM 712 O O . LEU A 1 88 ? -5.274 -7.210 -3.533 1.00 97.75 88 LEU A O 1
ATOM 716 N N . MET A 1 89 ? -3.791 -8.320 -2.280 1.00 97.69 89 MET A N 1
ATOM 717 C CA . MET A 1 89 ? -4.743 -8.792 -1.279 1.00 97.69 89 MET A CA 1
ATOM 718 C C . MET A 1 89 ? -4.470 -8.153 0.080 1.00 97.69 89 MET A C 1
ATOM 720 O O . MET A 1 89 ? -3.342 -8.172 0.575 1.00 97.69 89 MET A O 1
ATOM 724 N N . GLY A 1 90 ? -5.528 -7.648 0.714 1.00 97.38 90 GLY A N 1
ATOM 725 C CA . GLY A 1 90 ? -5.515 -7.190 2.099 1.00 97.38 90 GLY A CA 1
ATOM 726 C C . GLY A 1 90 ? -6.413 -8.045 2.988 1.00 97.38 90 GLY A C 1
ATOM 727 O O . GLY A 1 90 ? -7.561 -8.313 2.643 1.00 97.38 90 GLY A O 1
ATOM 728 N N . LYS A 1 91 ? -5.924 -8.423 4.173 1.00 97.81 91 LYS A N 1
ATOM 729 C CA . LYS A 1 91 ? -6.755 -8.985 5.248 1.00 97.81 91 LYS A CA 1
ATOM 730 C C . LYS A 1 91 ? -6.922 -7.929 6.325 1.00 97.81 91 LYS A C 1
ATOM 732 O O . LYS A 1 91 ? -5.929 -7.434 6.852 1.00 97.81 91 LYS A O 1
ATOM 737 N N . ILE A 1 92 ? -8.160 -7.609 6.685 1.00 96.31 92 ILE A N 1
ATOM 738 C CA . ILE A 1 92 ? -8.473 -6.548 7.648 1.00 96.31 92 ILE A CA 1
ATOM 739 C C . ILE A 1 92 ? -9.357 -7.122 8.752 1.00 96.31 92 ILE A C 1
ATOM 741 O O . ILE A 1 92 ? -10.294 -7.874 8.494 1.00 96.31 92 ILE A O 1
ATOM 745 N N . ARG A 1 93 ? -9.064 -6.760 10.000 1.00 95.62 93 ARG A N 1
ATOM 746 C CA . ARG A 1 93 ? -9.914 -7.046 11.154 1.00 95.62 93 ARG A CA 1
ATOM 747 C C . ARG A 1 93 ? -10.937 -5.930 11.323 1.00 95.62 93 ARG A C 1
ATOM 749 O O . ARG A 1 93 ? -10.587 -4.817 11.708 1.00 95.62 93 ARG A O 1
ATOM 756 N N . VAL A 1 94 ? -12.205 -6.252 11.096 1.00 91.19 94 VAL A N 1
ATOM 757 C CA . VAL A 1 94 ? -13.320 -5.314 11.260 1.00 91.19 94 VAL A CA 1
ATOM 758 C C . VAL A 1 94 ? -13.974 -5.524 12.625 1.00 91.19 94 VAL A C 1
ATOM 760 O O . VAL A 1 94 ? -14.326 -6.645 12.985 1.00 91.19 94 VAL A O 1
ATOM 763 N N . LYS A 1 95 ? -14.151 -4.442 13.391 1.00 86.25 95 LYS A N 1
ATOM 764 C CA . LYS A 1 95 ? -15.002 -4.426 14.590 1.00 86.25 95 LYS A CA 1
ATOM 765 C C . LYS A 1 95 ? -16.288 -3.683 14.254 1.00 86.25 95 LYS A C 1
ATOM 767 O O . LYS A 1 95 ? -16.273 -2.464 14.110 1.00 86.25 95 LYS A O 1
ATOM 772 N N . LEU A 1 96 ? -17.386 -4.417 14.109 1.00 84.25 96 LEU A N 1
ATOM 773 C CA . LEU A 1 96 ? -18.696 -3.832 13.837 1.00 84.25 96 LEU A CA 1
ATOM 774 C C . LEU A 1 96 ? -19.359 -3.391 15.143 1.00 84.25 96 LEU A C 1
ATOM 776 O O . LEU A 1 96 ? -19.329 -4.105 16.146 1.00 84.25 96 LEU A O 1
ATOM 780 N N . ARG A 1 97 ? -19.990 -2.216 15.127 1.00 84.56 97 ARG A N 1
ATOM 781 C CA . ARG A 1 97 ? -20.886 -1.798 16.207 1.00 84.56 97 ARG A CA 1
ATOM 782 C C . ARG A 1 97 ? -22.216 -2.529 16.036 1.00 84.56 97 ARG A C 1
ATOM 784 O O . ARG A 1 97 ? -22.756 -2.569 14.935 1.00 84.56 97 ARG A O 1
ATOM 791 N N . LYS A 1 98 ? -22.775 -3.063 17.125 1.00 85.25 98 LYS A N 1
ATOM 792 C CA . LYS A 1 98 ? -24.131 -3.629 17.115 1.00 85.25 98 LYS A CA 1
ATOM 793 C C . LYS A 1 98 ? -25.133 -2.530 16.747 1.00 85.25 98 LYS A C 1
ATOM 795 O O . LYS A 1 98 ? -25.231 -1.526 17.456 1.00 85.25 98 LYS A O 1
ATOM 800 N N . GLN A 1 99 ? -25.868 -2.717 15.654 1.00 83.31 99 GLN A N 1
ATOM 801 C CA . GLN A 1 99 ? -26.971 -1.832 15.295 1.00 83.31 99 GLN A CA 1
ATOM 802 C C . GLN A 1 99 ? -28.093 -2.011 16.323 1.00 83.31 99 GLN A C 1
ATOM 804 O O . GLN A 1 99 ? -28.514 -3.136 16.605 1.00 83.31 99 GLN A O 1
ATOM 809 N N . LYS A 1 100 ? -28.561 -0.912 16.924 1.00 83.31 100 LYS A N 1
ATOM 810 C CA . LYS A 1 100 ? -29.771 -0.950 17.750 1.00 83.31 100 LYS A CA 1
ATOM 811 C C . LYS A 1 100 ? -30.951 -1.156 16.798 1.00 83.31 100 LYS A C 1
ATOM 813 O O . LYS A 1 100 ? -31.089 -0.389 15.848 1.00 83.31 100 LYS A O 1
ATOM 818 N N . ARG A 1 101 ? -31.764 -2.195 17.016 1.00 80.56 101 ARG A N 1
ATOM 819 C CA . ARG A 1 101 ? -33.057 -2.315 16.327 1.00 80.56 101 ARG A CA 1
ATOM 820 C C . ARG A 1 101 ? -33.869 -1.073 16.694 1.00 80.56 101 ARG A C 1
ATOM 822 O O . ARG A 1 101 ? -34.035 -0.803 17.881 1.00 80.56 101 ARG A O 1
ATOM 829 N N . GLN A 1 102 ? -34.292 -0.297 15.700 1.00 78.06 102 GLN A N 1
ATOM 830 C CA . GLN A 1 102 ? -35.349 0.680 15.928 1.00 78.06 102 GLN A CA 1
ATOM 831 C C . GLN A 1 102 ? -36.626 -0.127 16.141 1.00 78.06 102 GLN A C 1
ATOM 833 O O . GLN A 1 102 ? -36.917 -1.027 15.350 1.00 78.06 102 GLN A O 1
ATOM 838 N N . ASN A 1 103 ? -37.325 0.126 17.245 1.00 76.44 103 ASN A N 1
ATOM 839 C CA . ASN A 1 103 ? -38.661 -0.428 17.398 1.00 76.44 103 ASN A CA 1
ATOM 840 C C . ASN A 1 103 ? -39.530 0.189 16.296 1.00 76.44 103 ASN A C 1
ATOM 842 O O . ASN A 1 103 ? -39.373 1.388 16.040 1.00 76.44 103 ASN A O 1
ATOM 846 N N . PRO A 1 104 ? -40.387 -0.597 15.624 1.00 74.06 104 PRO A N 1
ATOM 847 C CA . PRO A 1 104 ? -41.341 -0.024 14.690 1.00 74.06 104 PRO A CA 1
ATOM 848 C C . PRO A 1 104 ? -42.135 1.059 15.421 1.00 74.06 104 PRO A C 1
ATOM 850 O O . PRO A 1 104 ? -42.577 0.851 16.555 1.00 74.06 104 PRO A O 1
ATOM 853 N N . ILE A 1 105 ? -42.237 2.228 14.791 1.00 76.56 105 ILE A N 1
ATOM 854 C CA . ILE A 1 105 ? -43.208 3.237 15.196 1.00 76.56 105 ILE A CA 1
ATOM 855 C C . ILE A 1 105 ? -44.558 2.560 14.959 1.00 76.56 105 ILE A C 1
ATOM 857 O O . ILE A 1 105 ? -44.850 2.155 13.836 1.00 76.56 105 ILE A O 1
ATOM 861 N N . LEU A 1 106 ? -45.284 2.286 16.040 1.00 71.06 106 LEU A N 1
ATOM 862 C CA . LEU A 1 106 ? -46.666 1.837 15.948 1.00 71.06 106 LEU A CA 1
ATOM 863 C C . LEU A 1 106 ? -47.490 3.096 15.669 1.00 71.06 106 LEU A C 1
ATOM 865 O O . LEU A 1 106 ? -47.457 4.014 16.493 1.00 71.06 106 LEU A O 1
ATOM 869 N N . ASP A 1 107 ? -48.120 3.137 14.495 1.00 69.06 107 ASP A N 1
ATOM 870 C CA . ASP A 1 107 ? -49.143 4.127 14.135 1.00 69.06 107 ASP A CA 1
ATOM 871 C C . ASP A 1 107 ? -50.415 3.936 14.979 1.00 69.06 107 ASP A C 1
ATOM 873 O O . ASP A 1 107 ? -50.756 2.766 15.288 1.00 69.06 107 ASP A O 1
#

InterPro domains:
  IPR036691 Endonuclease/exonuclease/phosphatase superfamily [G3DSA:3.60.10.10] (4-95)
  IPR036691 Endonuclease/exonuclease/phosphatase superfamily [SSF56219] (13-93)

Sequence (107 aa):
MDDVVGPHGLGQKNERGERLVEWAQRNEVIIANNWFEQPPRMKWTWKSPGDGSRNQIDFILISKRFRNAPLISKALPSADCYSDHVLLMGKIRVKLRKQKRQNPILD

Foldseek 3Di:
DQPQAAQQADDDQDPVNVVVSVVCVVQQKHQQLRNDHDDPQFRFFFADPPRPDTHRDDTDIGHNVQSVFWPDWTWDPVDDPVDRTTDIDIDGHDDDDDDDDDDPPDD

Secondary structure (DSSP, 8-state):
--TTB-TT--S---HHHHHHHHHHHHTTEEEGGGSS---GGGT--EE-GGG--EE-----EEEGGGTT-EEEEEE-TTS--SSSB--EEEEE---PPPPPPPPP---

Mean predicted aligned error: 5.82 Å

Radius of gyration: 18.0 Å; Cα contacts (8 Å, |Δi|>4): 161; chains: 1; bounding box: 62×32×39 Å